Protein AF-A0A399SRK5-F1 (afdb_monomer)

Structure (mmCIF, N/CA/C/O backbone):
data_AF-A0A399SRK5-F1
#
_entry.id   AF-A0A399SRK5-F1
#
loop_
_atom_site.group_PDB
_atom_site.id
_atom_site.type_symbol
_atom_site.label_atom_id
_atom_site.label_alt_id
_atom_site.label_comp_id
_atom_site.label_asym_id
_atom_site.label_entity_id
_atom_site.label_seq_id
_atom_site.pdbx_PDB_ins_code
_atom_site.Cartn_x
_atom_site.Cartn_y
_atom_site.Cartn_z
_atom_site.occupancy
_atom_site.B_iso_or_equiv
_atom_site.auth_seq_id
_atom_site.auth_comp_id
_atom_site.auth_asym_id
_atom_site.auth_atom_id
_atom_site.pdbx_PDB_model_num
ATOM 1 N N . MET A 1 1 ? 4.674 -13.233 -13.451 1.00 78.75 1 MET A N 1
ATOM 2 C CA . MET A 1 1 ? 3.532 -12.391 -13.073 1.00 78.75 1 MET A CA 1
ATOM 3 C C . MET A 1 1 ? 2.626 -13.116 -12.100 1.00 78.75 1 MET A C 1
ATOM 5 O O . MET A 1 1 ? 1.844 -13.969 -12.501 1.00 78.75 1 MET A O 1
ATOM 9 N N . ILE A 1 2 ? 2.787 -12.801 -10.816 1.00 89.56 2 ILE A N 1
ATOM 10 C CA . ILE A 1 2 ? 1.771 -13.086 -9.801 1.00 89.56 2 ILE A CA 1
ATOM 11 C C . ILE A 1 2 ? 0.630 -12.085 -10.005 1.00 89.56 2 ILE A C 1
ATOM 13 O O . ILE A 1 2 ? 0.889 -10.894 -10.195 1.00 89.56 2 ILE A O 1
ATOM 17 N N . ASP A 1 3 ? -0.612 -12.557 -10.039 1.00 94.19 3 ASP A N 1
ATOM 18 C CA . ASP A 1 3 ? -1.753 -11.651 -10.124 1.00 94.19 3 ASP A CA 1
ATOM 19 C C . ASP A 1 3 ? -1.982 -10.917 -8.793 1.00 94.19 3 ASP A C 1
ATOM 21 O O . ASP A 1 3 ? -1.388 -11.237 -7.761 1.00 94.19 3 ASP A O 1
ATOM 25 N N . PHE A 1 4 ? -2.833 -9.891 -8.829 1.00 94.19 4 PHE A N 1
ATOM 26 C CA . PHE A 1 4 ? -3.105 -9.045 -7.669 1.00 94.19 4 PHE A CA 1
ATOM 27 C C . PHE A 1 4 ? -3.613 -9.840 -6.460 1.00 94.19 4 PHE A C 1
ATOM 29 O O . PHE A 1 4 ? -3.137 -9.628 -5.348 1.00 94.19 4 PHE A O 1
ATOM 36 N N . THR A 1 5 ? -4.563 -10.750 -6.674 1.00 95.31 5 THR A N 1
ATOM 37 C CA . THR A 1 5 ? -5.210 -11.503 -5.594 1.00 95.31 5 THR A CA 1
ATOM 38 C C . THR A 1 5 ? -4.210 -12.456 -4.957 1.00 95.31 5 THR A C 1
ATOM 40 O O . THR A 1 5 ? -4.027 -12.437 -3.743 1.00 95.31 5 THR A O 1
ATOM 43 N N . ALA A 1 6 ? -3.480 -13.203 -5.788 1.00 94.69 6 ALA A N 1
ATOM 44 C CA . ALA A 1 6 ? -2.423 -14.092 -5.333 1.00 94.69 6 ALA A CA 1
ATOM 45 C C . ALA A 1 6 ? -1.336 -13.334 -4.554 1.00 94.69 6 ALA A C 1
ATOM 47 O O . ALA A 1 6 ? -0.826 -13.850 -3.565 1.00 94.69 6 ALA A O 1
ATOM 48 N N . LEU A 1 7 ? -1.001 -12.102 -4.954 1.00 95.38 7 LEU A N 1
ATOM 49 C CA . LEU A 1 7 ? -0.055 -11.261 -4.222 1.00 95.38 7 LEU A CA 1
ATOM 50 C C . LEU A 1 7 ? -0.598 -10.822 -2.854 1.00 95.38 7 LEU A C 1
ATOM 52 O O . LEU A 1 7 ? 0.149 -10.878 -1.878 1.00 95.38 7 LEU A O 1
ATOM 56 N N . MET A 1 8 ? -1.870 -10.422 -2.749 1.00 95.88 8 MET A N 1
ATOM 57 C CA . MET A 1 8 ? -2.474 -10.060 -1.457 1.00 95.88 8 MET A CA 1
ATOM 58 C C . MET A 1 8 ? -2.455 -11.240 -0.478 1.00 95.88 8 MET A C 1
ATOM 60 O O . MET A 1 8 ? -2.165 -11.064 0.706 1.00 95.88 8 MET A O 1
ATOM 64 N N . ASP A 1 9 ? -2.682 -12.461 -0.959 1.00 95.88 9 ASP A N 1
ATOM 65 C CA . ASP A 1 9 ? -2.655 -13.663 -0.118 1.00 95.88 9 ASP A CA 1
ATOM 66 C C . ASP A 1 9 ? -1.274 -13.942 0.497 1.00 95.88 9 ASP A C 1
ATOM 68 O O . ASP A 1 9 ? -1.190 -14.569 1.552 1.00 95.88 9 ASP A O 1
ATOM 72 N N . THR A 1 10 ? -0.191 -13.412 -0.085 1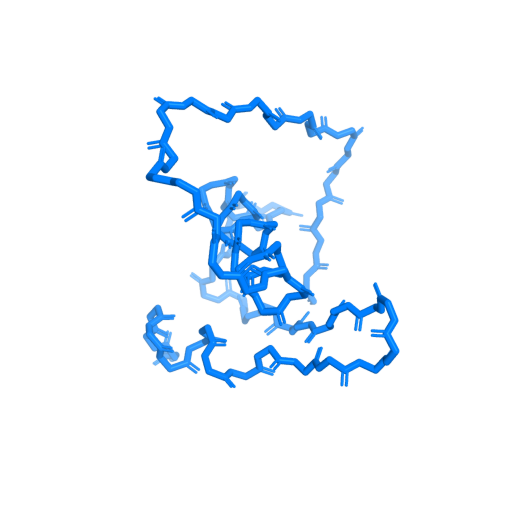.00 95.56 10 THR A N 1
ATOM 73 C CA . THR A 1 10 ? 1.167 -13.562 0.469 1.00 95.56 10 THR A CA 1
ATOM 74 C C . THR A 1 10 ? 1.467 -12.662 1.671 1.00 95.56 10 THR A C 1
ATOM 76 O O . THR A 1 10 ? 2.514 -12.832 2.298 1.00 95.56 10 THR A O 1
ATOM 79 N N . ILE A 1 11 ? 0.585 -11.716 2.019 1.00 96.19 11 ILE A N 1
ATOM 80 C CA . ILE A 1 11 ? 0.791 -10.848 3.186 1.00 96.19 11 ILE A CA 1
ATOM 81 C C . ILE A 1 11 ? 0.816 -11.705 4.457 1.00 96.19 11 ILE A C 1
ATOM 83 O O . ILE A 1 11 ? -0.124 -12.428 4.780 1.00 96.19 11 ILE A O 1
ATOM 87 N N . THR A 1 12 ? 1.889 -11.588 5.225 1.00 96.56 12 THR A N 1
ATOM 88 C CA . THR A 1 12 ? 2.047 -12.274 6.510 1.00 96.56 12 THR A CA 1
ATOM 89 C C . THR A 1 12 ? 1.825 -11.297 7.653 1.00 96.56 12 THR A C 1
ATOM 91 O O . THR A 1 12 ? 2.197 -10.130 7.551 1.00 96.56 12 THR A O 1
ATOM 94 N N . VAL A 1 13 ? 1.213 -11.767 8.741 1.00 95.31 13 VAL A N 1
ATOM 95 C CA . VAL A 1 13 ? 0.960 -10.971 9.948 1.00 95.31 13 VAL A CA 1
ATOM 96 C C . VAL A 1 13 ? 1.752 -11.572 11.103 1.00 95.31 13 VAL A C 1
ATOM 98 O O . VAL A 1 13 ? 1.651 -12.766 11.379 1.00 95.31 13 VAL A O 1
ATOM 101 N N . SER A 1 14 ? 2.539 -10.744 11.781 1.00 94.19 14 SER A N 1
ATOM 102 C CA . SER A 1 14 ? 3.332 -11.107 12.952 1.00 94.19 14 SER A CA 1
ATOM 103 C C . SER A 1 14 ? 3.117 -10.069 14.051 1.00 94.19 14 SER A C 1
ATOM 105 O O . SER A 1 14 ? 3.791 -9.038 14.095 1.00 94.19 14 SER A O 1
ATOM 107 N N . GLY A 1 15 ? 2.172 -10.346 14.952 1.00 91.69 15 GLY A N 1
ATOM 108 C CA . GLY A 1 15 ? 1.770 -9.407 16.000 1.00 91.69 15 GLY A CA 1
ATOM 109 C C . GLY A 1 15 ? 1.024 -8.212 15.410 1.00 91.69 15 GLY A C 1
ATOM 110 O O . GLY A 1 15 ? -0.087 -8.369 14.915 1.00 91.69 15 GLY A O 1
ATOM 111 N N . GLU A 1 16 ? 1.641 -7.033 15.471 1.00 91.31 16 GLU A N 1
ATOM 112 C CA . GLU A 1 16 ? 1.114 -5.777 14.906 1.00 91.31 16 GLU A CA 1
ATOM 113 C C . GLU A 1 16 ? 1.739 -5.427 13.544 1.00 91.31 16 GLU A C 1
ATOM 115 O O . GLU A 1 16 ? 1.440 -4.388 12.957 1.00 91.31 16 GLU A O 1
ATOM 120 N N . THR A 1 17 ? 2.632 -6.280 13.038 1.00 94.19 17 THR A N 1
ATOM 121 C CA . THR A 1 17 ? 3.369 -6.037 11.798 1.00 94.19 17 THR A CA 1
ATOM 122 C C . THR A 1 17 ? 2.813 -6.896 10.672 1.00 94.19 17 THR A C 1
ATOM 124 O O . THR A 1 17 ? 2.758 -8.119 10.792 1.00 94.19 17 THR A O 1
ATOM 127 N N . CYS A 1 18 ? 2.486 -6.266 9.543 1.00 96.06 18 CYS A N 1
ATOM 128 C CA . CYS A 1 18 ? 2.226 -6.950 8.277 1.00 96.06 18 CYS A CA 1
ATOM 129 C C . CYS A 1 18 ? 3.467 -6.888 7.374 1.00 96.06 18 CYS A C 1
ATOM 131 O O . CYS A 1 18 ? 4.193 -5.894 7.370 1.00 96.06 18 CYS A O 1
ATOM 133 N N . SER A 1 19 ? 3.744 -7.946 6.616 1.00 95.44 19 SER A N 1
ATOM 134 C CA . SER A 1 19 ? 4.906 -8.036 5.723 1.00 95.44 19 SER A CA 1
ATOM 135 C C . SER A 1 19 ? 4.541 -8.688 4.398 1.00 95.44 19 SER A C 1
ATOM 137 O O . SER A 1 19 ? 3.836 -9.695 4.367 1.00 95.44 19 SER A O 1
ATOM 139 N N . VAL A 1 20 ? 5.037 -8.111 3.304 1.00 94.88 20 VAL A N 1
ATOM 140 C CA . VAL A 1 20 ? 4.798 -8.559 1.929 1.00 94.88 20 VAL A CA 1
ATOM 141 C C . VAL A 1 20 ? 5.953 -8.129 1.035 1.00 94.88 20 VAL A C 1
ATOM 143 O O . VAL A 1 20 ? 6.536 -7.066 1.245 1.00 94.88 20 VAL A O 1
ATOM 146 N N . THR A 1 21 ? 6.260 -8.939 0.026 1.00 93.88 21 THR A N 1
ATOM 147 C CA . THR A 1 21 ? 7.271 -8.634 -0.992 1.00 93.88 21 THR A CA 1
ATOM 148 C C . THR A 1 21 ? 6.573 -8.450 -2.332 1.00 93.88 21 THR A C 1
ATOM 150 O O . THR A 1 21 ? 5.972 -9.385 -2.862 1.00 93.88 21 THR A O 1
ATOM 15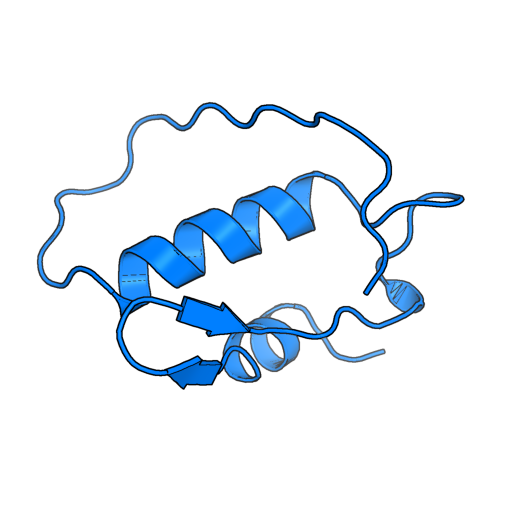3 N N . ALA A 1 22 ? 6.635 -7.240 -2.887 1.00 91.19 22 ALA A N 1
ATOM 154 C CA . ALA A 1 22 ? 6.152 -6.986 -4.239 1.00 91.19 22 ALA A CA 1
ATOM 155 C C . ALA A 1 22 ? 7.136 -7.564 -5.264 1.00 91.19 22 ALA A C 1
ATOM 157 O O . ALA A 1 22 ? 8.346 -7.483 -5.084 1.00 91.19 22 ALA A O 1
ATOM 158 N N . THR A 1 23 ? 6.622 -8.126 -6.356 1.00 89.62 23 THR A N 1
ATOM 159 C CA . THR A 1 23 ? 7.467 -8.564 -7.479 1.00 89.62 23 THR A CA 1
ATOM 160 C C . THR A 1 23 ? 7.772 -7.395 -8.417 1.00 89.62 23 THR A C 1
ATOM 162 O O . THR A 1 23 ? 7.016 -6.422 -8.468 1.00 89.62 23 THR A O 1
ATOM 165 N N . GLU A 1 24 ? 8.864 -7.491 -9.184 1.00 89.50 24 GLU A N 1
ATOM 166 C CA . GLU A 1 24 ? 9.309 -6.435 -10.114 1.00 89.50 24 GLU A CA 1
ATOM 167 C C . GLU A 1 24 ? 8.240 -6.042 -11.148 1.00 89.50 24 GLU A C 1
ATOM 169 O O . GLU A 1 24 ? 8.192 -4.893 -11.584 1.00 89.50 24 GLU A O 1
ATOM 174 N N . ASP A 1 25 ? 7.332 -6.970 -11.468 1.00 89.75 25 ASP A N 1
ATOM 175 C CA . ASP A 1 25 ? 6.183 -6.769 -12.360 1.00 89.75 25 ASP A CA 1
ATOM 176 C C . ASP A 1 25 ? 5.259 -5.616 -11.904 1.00 89.75 25 ASP A C 1
ATOM 178 O O . ASP A 1 25 ? 4.496 -5.076 -12.704 1.00 89.75 25 ASP A O 1
ATOM 182 N N . TRP A 1 26 ? 5.327 -5.221 -10.628 1.00 92.56 26 TRP A N 1
ATOM 183 C CA . TRP A 1 26 ? 4.519 -4.153 -10.033 1.00 92.56 26 TRP A CA 1
ATOM 184 C C . TRP A 1 26 ? 5.253 -2.814 -9.887 1.00 92.56 26 TRP A C 1
ATOM 186 O O . TRP A 1 26 ? 4.723 -1.875 -9.279 1.00 92.56 26 TRP A O 1
ATOM 196 N N . LEU A 1 27 ? 6.471 -2.699 -10.416 1.00 92.19 27 LEU A N 1
ATOM 197 C CA . LEU A 1 27 ? 7.229 -1.453 -10.397 1.00 92.19 27 LEU A CA 1
ATOM 198 C C . LEU A 1 27 ? 6.732 -0.470 -11.466 1.00 92.19 27 LEU A C 1
ATOM 200 O O . LEU A 1 27 ? 6.495 -0.813 -12.621 1.00 92.19 27 LEU A O 1
ATOM 204 N N . GLN A 1 28 ? 6.660 0.803 -11.089 1.00 89.88 28 GLN A N 1
ATOM 205 C CA . GLN A 1 28 ? 6.518 1.944 -11.982 1.00 89.88 28 GLN A CA 1
ATOM 206 C C . GLN A 1 28 ? 7.821 2.758 -11.947 1.00 89.88 28 GLN A C 1
ATOM 208 O O . GLN A 1 28 ? 8.013 3.667 -11.135 1.00 89.88 28 GLN A O 1
ATOM 213 N N . GLY A 1 29 ? 8.762 2.405 -12.824 1.00 90.62 29 GLY A N 1
ATOM 214 C CA . GLY A 1 29 ? 10.117 2.951 -12.785 1.00 90.62 29 GLY A CA 1
ATOM 215 C C . GLY A 1 29 ? 10.914 2.366 -11.617 1.00 90.62 29 GLY A C 1
ATOM 216 O O . GLY A 1 29 ? 11.206 1.180 -11.611 1.00 90.62 29 GLY A O 1
ATOM 217 N N . ARG A 1 30 ? 11.291 3.197 -10.637 1.00 88.75 30 ARG A N 1
ATOM 218 C CA . ARG A 1 30 ? 12.144 2.796 -9.492 1.00 88.75 30 ARG A CA 1
ATOM 219 C C . ARG A 1 30 ? 11.371 2.542 -8.192 1.00 88.75 30 ARG A C 1
ATOM 221 O O . ARG A 1 30 ? 11.979 2.461 -7.132 1.00 88.75 30 ARG A O 1
ATOM 228 N N . THR A 1 31 ? 10.045 2.524 -8.247 1.00 92.75 31 THR A N 1
ATOM 229 C CA . THR A 1 31 ? 9.174 2.378 -7.073 1.00 92.75 31 THR A CA 1
ATOM 230 C C . THR A 1 31 ? 7.994 1.493 -7.427 1.00 92.75 31 THR A C 1
ATOM 232 O O . THR A 1 31 ? 7.582 1.468 -8.583 1.00 92.75 31 THR A O 1
ATOM 235 N N . ILE A 1 32 ? 7.423 0.800 -6.448 1.00 94.19 32 ILE A N 1
ATOM 236 C CA . ILE A 1 32 ? 6.159 0.081 -6.626 1.00 94.19 32 ILE A CA 1
ATOM 237 C C . ILE A 1 32 ? 5.044 1.047 -7.044 1.00 94.19 32 ILE A C 1
ATOM 239 O O . ILE A 1 32 ? 5.030 2.216 -6.643 1.00 94.19 32 ILE A O 1
ATOM 243 N N . TYR A 1 33 ? 4.111 0.555 -7.856 1.00 93.19 33 TYR A N 1
ATOM 244 C CA . TYR A 1 33 ? 2.903 1.279 -8.230 1.00 93.19 33 TYR A CA 1
ATOM 245 C C . TYR A 1 33 ? 2.157 1.760 -6.976 1.00 93.19 33 TYR A C 1
ATOM 247 O O . TYR A 1 33 ? 1.821 0.966 -6.099 1.00 93.19 33 TYR A O 1
ATOM 255 N N . GLY A 1 34 ? 1.863 3.062 -6.890 1.00 94.00 34 GLY A N 1
ATOM 256 C CA . GLY A 1 34 ? 1.298 3.656 -5.670 1.00 94.00 34 GLY A CA 1
ATOM 257 C C . GLY A 1 34 ? -0.058 3.071 -5.258 1.00 94.00 34 GLY A C 1
ATOM 258 O O . GLY A 1 34 ? -0.347 2.972 -4.067 1.00 94.00 34 GLY A O 1
ATOM 259 N N . GLY A 1 35 ? -0.868 2.617 -6.223 1.00 94.88 35 GLY A N 1
ATOM 260 C CA . GLY A 1 35 ? -2.118 1.911 -5.927 1.00 94.88 35 GLY A CA 1
ATOM 261 C C . GLY A 1 35 ? -1.893 0.557 -5.246 1.00 94.88 35 GLY A C 1
ATOM 262 O O . GLY A 1 35 ? -2.687 0.172 -4.392 1.00 94.88 35 GLY A O 1
ATOM 263 N N . LEU A 1 36 ? -0.783 -0.128 -5.545 1.00 95.38 36 LEU A N 1
ATOM 264 C CA . LEU A 1 36 ? -0.413 -1.368 -4.866 1.00 95.38 36 LEU A CA 1
ATOM 265 C C . LEU A 1 36 ? 0.042 -1.100 -3.426 1.00 95.38 36 LEU A C 1
ATOM 267 O O . LEU A 1 36 ? -0.388 -1.808 -2.520 1.00 95.38 36 LEU A O 1
ATOM 271 N N . SER A 1 37 ? 0.840 -0.052 -3.184 1.00 94.62 37 SER A N 1
ATOM 272 C CA . SER A 1 37 ? 1.194 0.344 -1.810 1.00 94.62 37 SER A CA 1
ATOM 273 C C . SER A 1 37 ? -0.053 0.649 -0.981 1.00 94.62 37 SER A C 1
ATOM 275 O O . SER A 1 37 ? -0.168 0.204 0.157 1.00 94.62 37 SER A O 1
ATOM 277 N N . ALA A 1 38 ? -1.005 1.387 -1.563 1.00 96.44 38 ALA A N 1
ATOM 278 C CA . ALA A 1 38 ? -2.271 1.708 -0.917 1.00 96.44 38 ALA A CA 1
ATOM 279 C C . ALA A 1 38 ? -3.093 0.446 -0.600 1.00 96.44 38 ALA A C 1
ATOM 281 O O . ALA A 1 38 ? -3.645 0.337 0.496 1.00 96.44 38 ALA A O 1
ATOM 282 N N . ALA A 1 39 ? -3.129 -0.522 -1.522 1.00 96.25 39 ALA A N 1
ATOM 283 C CA . ALA A 1 39 ? -3.782 -1.810 -1.308 1.00 96.25 39 ALA A CA 1
ATOM 284 C C . ALA A 1 39 ? -3.135 -2.600 -0.161 1.00 96.25 39 ALA A C 1
ATOM 286 O O . ALA A 1 39 ? -3.854 -3.070 0.714 1.00 96.25 39 ALA A O 1
ATOM 287 N N . PHE A 1 40 ? -1.800 -2.671 -0.094 1.00 95.75 40 PHE A N 1
ATOM 288 C CA . PHE A 1 40 ? -1.101 -3.316 1.024 1.00 95.75 40 PHE A CA 1
ATOM 289 C C . PHE A 1 40 ? -1.433 -2.675 2.370 1.00 95.75 40 PHE A C 1
ATOM 291 O O . PHE A 1 40 ? -1.682 -3.386 3.343 1.00 95.75 40 PHE A O 1
ATOM 298 N N . CYS A 1 41 ? -1.465 -1.341 2.439 1.00 95.62 41 CYS A N 1
ATOM 299 C CA . CYS A 1 41 ? -1.846 -0.636 3.660 1.00 95.62 41 CYS A CA 1
ATOM 300 C C . CYS A 1 41 ? -3.282 -0.973 4.082 1.00 95.62 41 CYS A C 1
ATOM 302 O O . CYS A 1 41 ? -3.520 -1.249 5.256 1.00 95.62 41 CYS A O 1
ATOM 304 N N . LEU A 1 42 ? -4.230 -0.971 3.140 1.00 95.81 42 LEU A N 1
ATOM 305 C CA . LEU A 1 42 ? -5.627 -1.290 3.433 1.00 95.81 42 LEU A CA 1
ATOM 306 C C . LEU A 1 42 ? -5.805 -2.747 3.872 1.00 95.81 42 LEU A C 1
ATOM 308 O O . LEU A 1 42 ? -6.472 -3.005 4.869 1.00 95.81 42 LEU A O 1
ATOM 312 N N . GLU A 1 43 ? -5.185 -3.685 3.163 1.00 95.56 43 GLU A N 1
ATOM 313 C CA . GLU A 1 43 ? -5.261 -5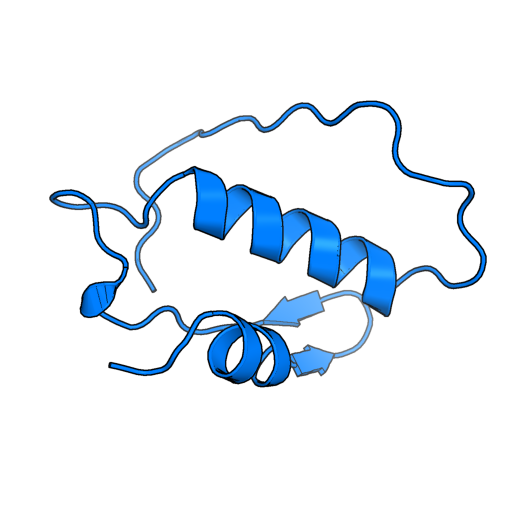.112 3.476 1.00 95.56 43 GLU A CA 1
ATOM 314 C C . GLU A 1 43 ? -4.624 -5.419 4.839 1.00 95.56 43 GLU A C 1
ATOM 316 O O . GLU A 1 43 ? -5.161 -6.199 5.620 1.00 95.56 43 GLU A O 1
ATOM 321 N N . SER A 1 44 ? -3.536 -4.727 5.189 1.00 95.44 44 SER A N 1
ATOM 322 C CA . SER A 1 44 ? -2.926 -4.821 6.522 1.00 95.44 44 SER A CA 1
ATOM 323 C C . SER A 1 44 ? -3.892 -4.366 7.622 1.00 95.44 44 SER A C 1
ATOM 325 O O . SER A 1 44 ? -4.027 -5.035 8.644 1.00 95.44 44 SER A O 1
ATOM 327 N N . VAL A 1 45 ? -4.615 -3.2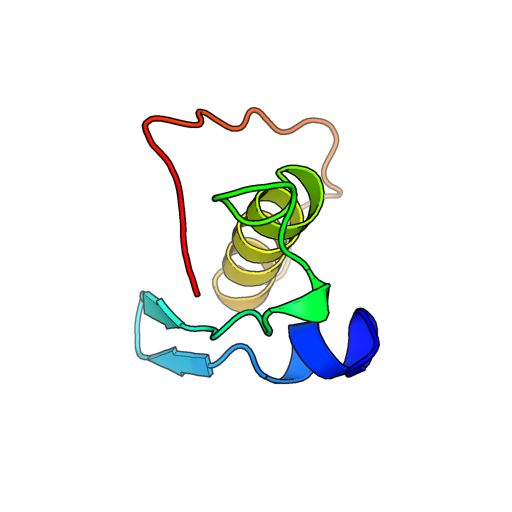59 7.406 1.00 94.75 45 VAL A N 1
ATOM 328 C CA . VAL A 1 45 ? -5.653 -2.786 8.340 1.00 94.75 45 VAL A CA 1
ATOM 329 C C . VAL A 1 45 ? -6.784 -3.808 8.455 1.00 94.75 45 VAL A C 1
ATOM 331 O O . VAL A 1 45 ? -7.188 -4.132 9.567 1.00 94.75 45 VAL A O 1
ATOM 334 N N . ALA A 1 46 ? -7.262 -4.353 7.335 1.00 92.75 46 ALA A N 1
ATOM 335 C CA . ALA A 1 46 ? -8.336 -5.343 7.328 1.00 92.75 46 ALA A CA 1
ATOM 336 C C . ALA A 1 46 ? -7.955 -6.643 8.062 1.00 92.75 46 ALA A C 1
ATOM 338 O O . ALA A 1 46 ? -8.791 -7.223 8.751 1.00 92.75 46 ALA A O 1
ATOM 339 N N . ARG A 1 47 ? -6.693 -7.085 7.963 1.00 92.56 47 ARG A N 1
ATOM 340 C CA . ARG A 1 47 ? -6.190 -8.269 8.685 1.00 92.56 47 ARG A CA 1
ATOM 341 C C . ARG A 1 47 ? -5.959 -8.016 10.171 1.00 92.56 47 ARG A C 1
ATOM 343 O O . ARG A 1 47 ? -6.136 -8.930 10.971 1.00 92.56 47 ARG A O 1
ATOM 350 N N . GLN A 1 48 ? -5.556 -6.802 10.540 1.00 93.19 48 GLN A N 1
ATOM 351 C CA . GLN A 1 48 ? -5.271 -6.449 11.931 1.00 93.19 48 GLN A CA 1
ATOM 352 C C . GLN A 1 48 ? -6.545 -6.127 12.726 1.00 93.19 48 GLN A C 1
ATOM 354 O O . GLN A 1 48 ? -6.610 -6.393 13.927 1.00 93.19 48 GLN A O 1
ATOM 359 N N . PHE A 1 49 ? -7.556 -5.555 12.070 1.00 90.44 49 PHE A N 1
ATOM 360 C CA . PHE A 1 49 ? -8.772 -5.056 12.704 1.00 90.44 49 PHE A CA 1
ATOM 361 C C . PHE A 1 49 ? -10.015 -5.681 12.056 1.00 90.44 49 PHE A C 1
ATOM 363 O O . PHE A 1 49 ? -10.427 -5.295 10.962 1.00 90.44 49 PHE A O 1
ATOM 370 N N . GLY A 1 50 ? -10.635 -6.635 12.754 1.00 84.62 50 GLY A N 1
AT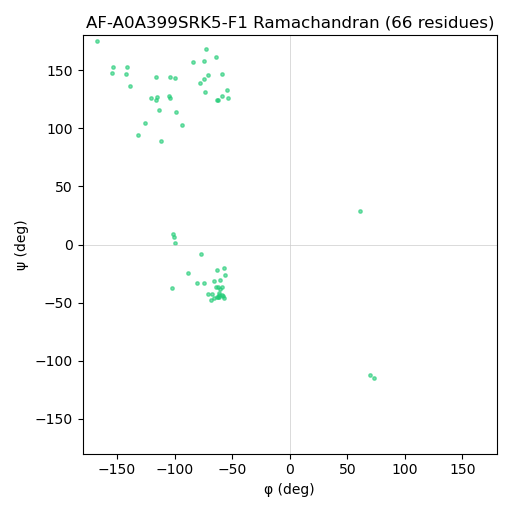OM 371 C CA . GLY A 1 50 ? -11.917 -7.217 12.349 1.00 84.62 50 GLY A CA 1
ATOM 372 C C . GLY A 1 50 ? -13.102 -6.275 12.597 1.00 84.62 50 GLY A C 1
ATOM 373 O O . GLY A 1 50 ? -13.032 -5.392 13.450 1.00 84.62 50 GLY A O 1
ATOM 374 N N . GLU A 1 51 ? -14.205 -6.498 11.871 1.00 87.69 51 GLU A N 1
ATOM 375 C CA . GLU A 1 51 ? -15.499 -5.813 12.070 1.00 87.69 51 GLU A CA 1
ATOM 376 C C . GLU A 1 51 ? -15.476 -4.279 11.880 1.00 87.69 51 GLU A C 1
ATOM 378 O O . GLU A 1 51 ? -16.271 -3.544 12.471 1.00 87.69 51 GLU A O 1
ATOM 383 N N . LEU A 1 52 ? -14.579 -3.763 11.034 1.00 91.12 52 LEU A N 1
ATOM 384 C CA . LEU A 1 52 ? -14.589 -2.346 10.667 1.00 91.12 52 LEU A CA 1
ATOM 385 C C . LEU A 1 52 ? -15.787 -2.005 9.756 1.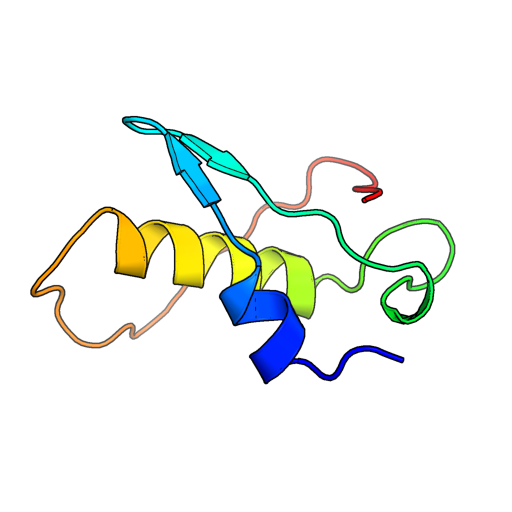00 91.12 52 LEU A C 1
ATOM 387 O O . LEU A 1 52 ? -16.167 -2.803 8.895 1.00 91.12 52 LEU A O 1
ATOM 391 N N . PRO A 1 53 ? -16.370 -0.797 9.877 1.00 93.25 53 PRO A N 1
ATOM 392 C CA . PRO A 1 53 ? -17.365 -0.328 8.920 1.00 93.25 53 PRO A CA 1
ATOM 393 C C . PRO A 1 53 ? -16.750 -0.170 7.515 1.00 93.25 53 PRO A C 1
ATOM 395 O O . PRO A 1 53 ? -15.532 -0.022 7.389 1.00 93.25 53 PRO A O 1
ATOM 398 N N . PRO A 1 54 ? -17.572 -0.120 6.446 1.00 91.94 54 PRO A N 1
ATOM 399 C CA . PRO A 1 54 ? -17.072 0.044 5.084 1.00 91.94 54 PRO A CA 1
ATOM 400 C C . PRO A 1 54 ? -16.166 1.271 4.926 1.00 91.94 54 PRO A C 1
ATOM 402 O O . PRO A 1 54 ? -16.523 2.378 5.347 1.00 91.94 54 PRO A O 1
ATOM 405 N N . LEU A 1 55 ? -15.020 1.081 4.266 1.00 93.81 55 LEU A N 1
ATOM 406 C CA . LEU A 1 55 ? -14.085 2.160 3.957 1.00 93.81 55 LEU A CA 1
ATOM 407 C C . LEU A 1 55 ? -14.757 3.198 3.046 1.00 93.81 55 LEU A C 1
ATOM 409 O O . LEU A 1 55 ? -15.243 2.867 1.966 1.00 93.81 55 LEU A O 1
ATOM 413 N N . ARG A 1 56 ? -14.760 4.467 3.467 1.00 95.38 56 ARG A N 1
ATOM 414 C CA . ARG A 1 56 ? -15.319 5.583 2.678 1.00 95.38 56 ARG A CA 1
ATOM 415 C C . ARG A 1 56 ? -14.252 6.422 1.991 1.00 95.38 5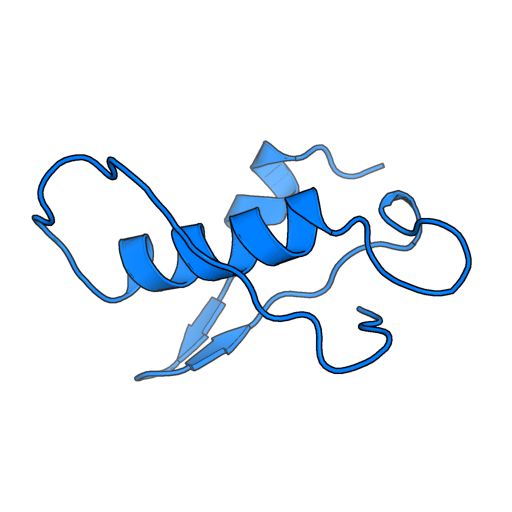6 ARG A C 1
ATOM 417 O O . ARG A 1 56 ? -14.460 6.905 0.884 1.00 95.38 56 ARG A O 1
ATOM 424 N N . SER A 1 57 ? -13.129 6.618 2.666 1.00 96.31 57 SER A N 1
ATOM 425 C CA . SER A 1 57 ? -11.990 7.376 2.170 1.00 96.31 57 SER A CA 1
ATOM 426 C C . SER A 1 57 ? -10.719 6.879 2.845 1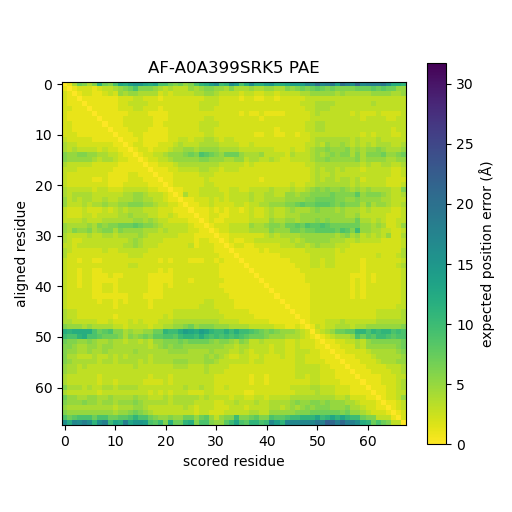.00 96.31 57 SER A C 1
ATOM 428 O O . SER A 1 57 ? -10.751 6.367 3.963 1.00 96.31 57 SER A O 1
ATOM 430 N N . ALA A 1 58 ? -9.598 7.036 2.153 1.00 95.81 58 ALA A N 1
ATOM 431 C CA . ALA A 1 58 ? -8.271 6.788 2.686 1.00 95.81 58 ALA A CA 1
ATOM 432 C C . ALA A 1 58 ? -7.316 7.849 2.136 1.00 95.81 58 ALA A C 1
ATOM 434 O O . ALA A 1 58 ? -7.477 8.314 1.005 1.00 95.81 58 ALA A O 1
ATOM 435 N N . GLN A 1 59 ? -6.334 8.236 2.942 1.00 97.00 59 GLN A N 1
ATOM 436 C CA . GLN A 1 59 ? -5.273 9.150 2.544 1.00 97.00 59 GLN A CA 1
ATOM 437 C C . GLN A 1 59 ? -3.939 8.435 2.710 1.00 97.00 59 GLN A C 1
ATOM 439 O O . GLN A 1 59 ? -3.630 7.929 3.786 1.00 97.00 59 GLN A O 1
ATOM 444 N N . PHE A 1 60 ? -3.150 8.417 1.642 1.00 95.81 60 PHE A 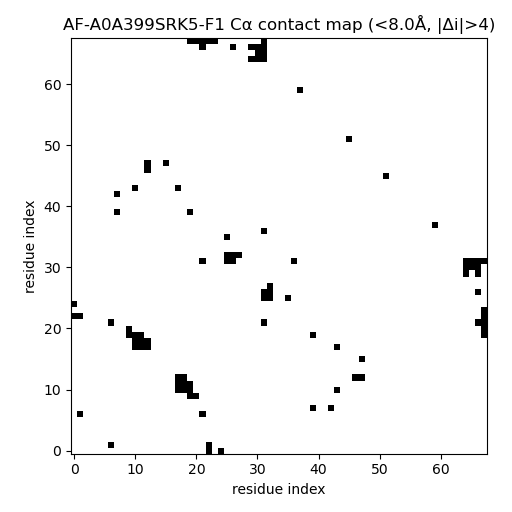N 1
ATOM 445 C CA . PHE A 1 60 ? -1.851 7.759 1.612 1.00 95.81 60 PHE A CA 1
ATOM 446 C C . PHE A 1 60 ? -0.762 8.807 1.400 1.00 95.81 60 PHE A C 1
ATOM 448 O O . PHE A 1 60 ? -0.817 9.589 0.449 1.00 95.81 60 PHE A O 1
ATOM 455 N N . GLY A 1 61 ? 0.210 8.842 2.310 1.00 95.81 61 GLY A N 1
ATOM 456 C CA . GLY A 1 61 ? 1.391 9.693 2.207 1.00 95.81 61 GLY A CA 1
ATOM 457 C C . GLY A 1 61 ? 2.580 8.895 1.682 1.00 95.81 61 GLY A C 1
ATOM 458 O O . GLY A 1 61 ? 3.071 8.003 2.367 1.00 95.81 61 GLY A O 1
ATOM 459 N N . PHE A 1 62 ? 3.062 9.230 0.488 1.00 93.19 62 PHE A N 1
ATOM 460 C CA . PHE A 1 62 ? 4.244 8.605 -0.107 1.00 93.19 62 PHE A CA 1
ATOM 461 C C . PHE A 1 62 ? 5.485 9.439 0.227 1.00 93.19 62 PHE A C 1
ATOM 463 O O . PHE A 1 62 ? 5.690 10.508 -0.344 1.00 93.19 62 PHE A O 1
ATOM 470 N N . VAL A 1 63 ? 6.290 8.972 1.186 1.00 93.12 63 VAL A N 1
ATOM 471 C CA . VAL A 1 63 ? 7.431 9.736 1.736 1.00 93.12 63 VAL A CA 1
ATOM 472 C C . VAL A 1 63 ? 8.725 9.518 0.937 1.00 93.12 63 VAL A C 1
ATOM 474 O O . VAL A 1 63 ? 9.600 10.379 0.918 1.00 93.12 63 VAL A O 1
ATOM 477 N N . GLY A 1 64 ? 8.844 8.391 0.235 1.00 91.31 64 GLY A N 1
ATOM 478 C CA . GLY A 1 64 ? 9.993 8.069 -0.606 1.00 91.31 64 GLY A CA 1
ATOM 479 C C . GLY A 1 64 ? 9.717 6.869 -1.513 1.00 91.31 64 GLY A C 1
ATOM 480 O O . GLY A 1 64 ? 8.648 6.263 -1.406 1.00 91.31 64 GLY A O 1
ATOM 481 N N . PRO A 1 65 ? 10.655 6.529 -2.416 1.00 90.88 65 PRO A N 1
ATOM 482 C CA . PRO A 1 65 ? 10.536 5.343 -3.254 1.00 90.88 65 PRO A CA 1
ATOM 483 C C . PRO A 1 65 ? 10.429 4.092 -2.383 1.00 90.88 65 PRO A C 1
ATOM 485 O O . PRO A 1 65 ? 11.273 3.872 -1.515 1.00 90.88 65 PRO A O 1
ATOM 488 N N . ALA A 1 66 ? 9.403 3.282 -2.626 1.00 88.19 66 ALA A N 1
ATOM 489 C CA . ALA A 1 66 ? 9.240 1.988 -1.986 1.00 88.19 66 ALA A CA 1
ATOM 490 C C . ALA A 1 66 ? 9.605 0.896 -2.992 1.00 88.19 66 ALA A C 1
ATOM 492 O O . ALA A 1 66 ? 9.077 0.858 -4.106 1.00 88.19 66 ALA A O 1
ATOM 493 N N . THR A 1 67 ? 10.517 0.020 -2.595 1.00 79.00 67 THR A N 1
ATOM 494 C CA . THR A 1 67 ? 10.905 -1.174 -3.347 1.00 79.00 67 THR A CA 1
ATOM 495 C C . THR A 1 67 ? 10.521 -2.402 -2.529 1.00 79.00 67 THR A C 1
ATOM 497 O O . THR A 1 67 ? 10.564 -2.342 -1.299 1.00 79.00 67 THR A O 1
ATOM 500 N N . GLY A 1 68 ? 10.095 -3.465 -3.211 1.00 61.81 68 GLY A N 1
ATOM 501 C CA . GLY A 1 68 ? 9.795 -4.771 -2.617 1.00 61.81 68 GLY A CA 1
ATOM 502 C C . GLY A 1 68 ? 11.025 -5.653 -2.626 1.00 61.81 68 GLY A C 1
ATOM 503 O O . GLY A 1 68 ? 11.653 -5.716 -3.704 1.00 61.81 68 GLY A O 1
#

Radius of gyration: 12.49 Å; Cα contacts (8 Å, |Δi|>4): 49; chains: 1; bounding box: 30×24×29 Å

InterPro domains:
  IPR029069 HotDog domain superfamily [SSF54637] (2-66)
  IPR042171 Acyl-CoA thioesterase, double hotdog domain [G3DSA:2.40.160.210] (3-68)
  IPR049449 Acyl-CoA thioesterase-like, N-terminal HotDog domain [PF13622] (24-66)

Secondary structure (DSSP, 8-state):
---HHHHHHT-EEETTEEE----GGGEETTEE-HHHHHHHHHHHHHHHSTTPPPP--------S----

Solvent-accessible surface area (backbone atoms only — not comparable to full-atom values): 4560 Å² total; per-residue (Å²): 132,80,51,72,67,65,52,60,70,59,52,43,76,60,91,94,43,69,48,71,76,57,60,78,88,49,46,58,86,84,18,51,35,67,70,57,57,51,48,53,56,50,51,43,47,55,74,74,45,77,93,66,76,84,86,86,79,86,85,86,85,83,90,66,79,48,76,91

Sequence (68 aa):
MIDFTALMDTITVSGETCSVTATEDWLQGRTIYGGLSAAFCLESVARQFGELPPLRSAQFGFVGPATG

Organism: NCBI:txid2305463

Foldseek 3Di:
DQDLVSQLVQWDDDPLDIDGADDPVQDDPQAGDVVSVVVNVVSSCPVVDPPDDDDDDDDDDDPDGHHD

pLDDT: mean 92.54, std 5.16, range [61.81, 97.0]

Mean predicted aligned error: 3.29 Å